Protein AF-A0A7G9GQ28-F1 (afdb_monomer_lite)

Organism: NCBI:txid2764325

pLDDT: mean 92.56, std 8.7, range [53.69, 97.69]

Structure (mmCIF, N/CA/C/O backbone):
data_AF-A0A7G9GQ28-F1
#
_entry.id   AF-A0A7G9GQ28-F1
#
loop_
_atom_site.group_PDB
_atom_site.id
_atom_site.type_symbol
_atom_site.label_atom_id
_atom_site.label_alt_id
_atom_site.label_comp_id
_atom_site.label_asym_id
_atom_site.label_entity_id
_atom_site.label_seq_id
_atom_site.pdbx_PDB_ins_code
_atom_site.Cartn_x
_atom_site.Cartn_y
_atom_site.Cartn_z
_atom_site.occupancy
_atom_site.B_iso_or_equiv
_atom_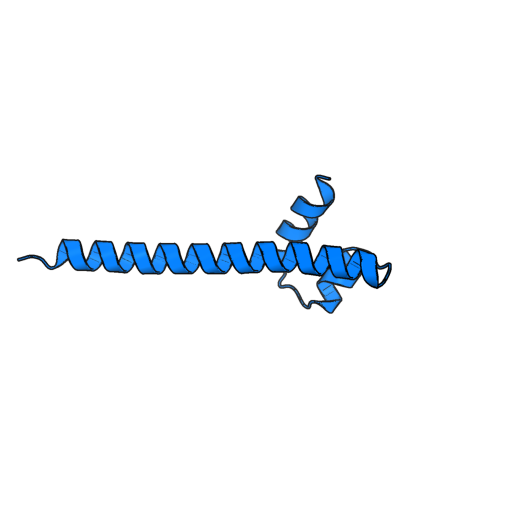site.auth_seq_id
_atom_site.auth_comp_id
_atom_site.auth_asym_id
_atom_site.auth_atom_id
_atom_site.pdbx_PDB_model_num
ATOM 1 N N . MET A 1 1 ? 37.193 1.597 -23.096 1.00 53.69 1 MET A N 1
ATOM 2 C CA . MET A 1 1 ? 36.605 0.769 -22.023 1.00 53.69 1 MET A CA 1
ATOM 3 C C . MET A 1 1 ? 35.853 1.691 -21.081 1.00 53.69 1 MET A C 1
ATOM 5 O O . MET A 1 1 ? 36.490 2.333 -20.261 1.00 53.69 1 MET A O 1
ATOM 9 N N . CYS A 1 2 ? 34.537 1.818 -21.246 1.00 62.25 2 CYS A N 1
ATOM 10 C CA . CYS A 1 2 ? 33.680 2.534 -20.295 1.00 62.25 2 CYS A CA 1
ATOM 11 C C . CYS A 1 2 ? 32.271 1.926 -20.314 1.00 62.25 2 CYS A C 1
ATOM 13 O O . CYS A 1 2 ? 31.281 2.604 -20.531 1.00 62.25 2 CYS A O 1
ATOM 15 N N . ASN A 1 3 ? 32.207 0.605 -20.148 1.00 73.75 3 ASN A N 1
ATOM 16 C CA . ASN A 1 3 ? 30.966 -0.158 -20.296 1.00 73.75 3 ASN A CA 1
ATOM 17 C C . ASN A 1 3 ? 30.420 -0.572 -18.917 1.00 73.75 3 ASN A C 1
ATOM 19 O O . ASN A 1 3 ? 29.256 -0.911 -18.784 1.00 73.75 3 ASN A O 1
ATOM 23 N N . LEU A 1 4 ? 31.269 -0.547 -17.879 1.00 77.56 4 LEU A N 1
ATOM 24 C CA . LEU A 1 4 ? 30.905 -0.972 -16.527 1.00 77.56 4 LEU A CA 1
ATOM 25 C C . LEU A 1 4 ? 30.089 0.096 -15.783 1.00 77.56 4 LEU A C 1
ATOM 27 O O . LEU A 1 4 ? 29.109 -0.236 -15.129 1.00 77.56 4 LEU A O 1
ATOM 31 N N . GLY A 1 5 ? 30.462 1.375 -15.911 1.00 84.69 5 GLY A N 1
ATOM 32 C CA . GLY A 1 5 ? 29.736 2.476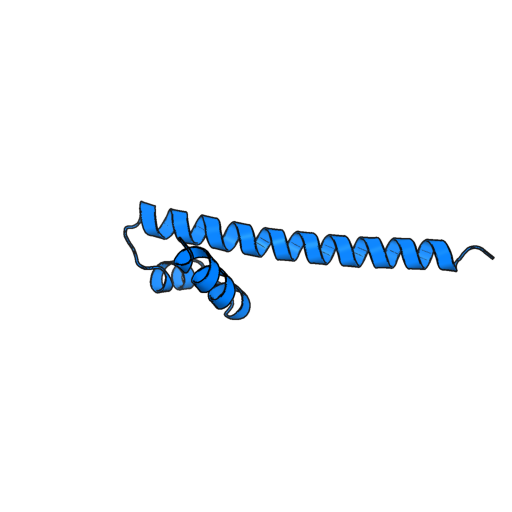 -15.267 1.00 84.69 5 GLY A CA 1
ATOM 33 C C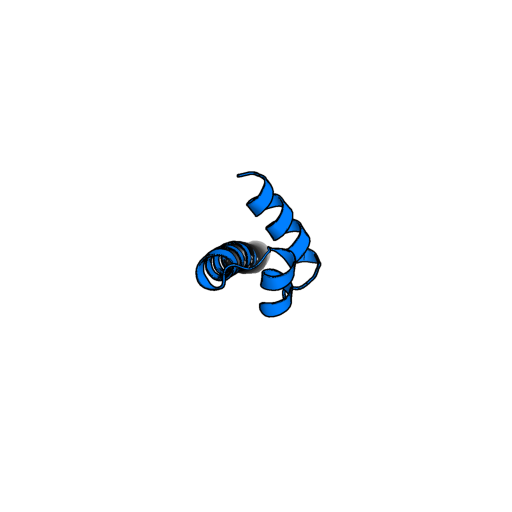 . GLY A 1 5 ? 28.319 2.656 -15.816 1.00 84.69 5 GLY A C 1
ATOM 34 O O . GLY A 1 5 ? 27.392 2.891 -15.049 1.00 84.69 5 GLY A O 1
ATOM 35 N N . GLU A 1 6 ? 28.143 2.480 -17.128 1.00 86.50 6 GLU A N 1
ATOM 36 C CA . GLU A 1 6 ? 26.833 2.555 -17.782 1.00 86.50 6 GLU A CA 1
ATOM 37 C C . GLU A 1 6 ? 25.916 1.399 -17.352 1.00 86.50 6 GLU A C 1
ATOM 39 O O . GLU A 1 6 ? 24.752 1.633 -17.026 1.00 86.50 6 GLU A O 1
ATOM 44 N N . SER A 1 7 ? 26.448 0.175 -17.242 1.00 86.69 7 SER A N 1
ATOM 45 C CA . SER A 1 7 ? 25.691 -0.975 -16.730 1.00 86.69 7 SER A CA 1
ATOM 46 C C . SER A 1 7 ? 25.260 -0.792 -15.274 1.00 86.69 7 SER A C 1
ATOM 48 O O . SER A 1 7 ? 24.088 -0.985 -14.966 1.00 86.69 7 SER A O 1
ATOM 50 N N . ILE A 1 8 ? 26.164 -0.351 -14.389 1.00 91.62 8 ILE A N 1
ATOM 51 C CA . ILE A 1 8 ? 25.839 -0.119 -12.969 1.00 91.62 8 ILE A CA 1
ATOM 52 C C . ILE A 1 8 ? 24.765 0.966 -12.822 1.00 91.62 8 ILE A C 1
ATOM 54 O O . ILE A 1 8 ? 23.832 0.807 -12.035 1.00 91.62 8 ILE A O 1
ATOM 58 N N . LEU A 1 9 ? 24.870 2.063 -13.583 1.00 92.62 9 LEU A N 1
ATOM 59 C CA . LEU A 1 9 ? 23.872 3.134 -13.563 1.00 92.62 9 LEU A CA 1
ATOM 60 C C . LEU A 1 9 ? 22.496 2.613 -13.999 1.00 92.62 9 LEU A C 1
ATOM 62 O O . LEU A 1 9 ? 21.491 2.909 -13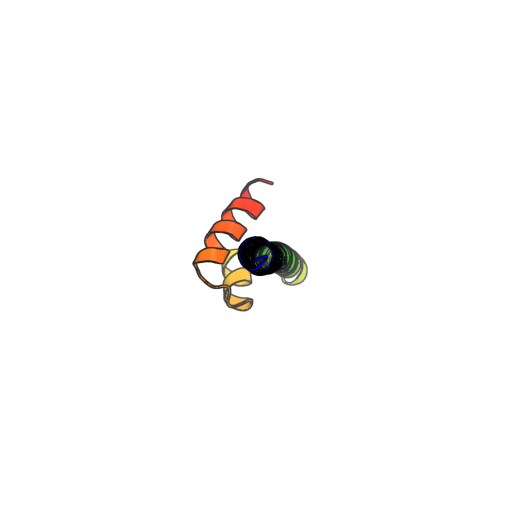.351 1.00 92.62 9 LEU A O 1
ATOM 66 N N . LYS A 1 10 ? 22.455 1.827 -15.080 1.00 92.69 10 LYS A N 1
ATOM 67 C CA . LYS A 1 10 ? 21.218 1.244 -15.602 1.00 92.69 10 LYS A CA 1
ATOM 68 C C . LYS A 1 10 ? 20.575 0.293 -14.591 1.00 92.69 10 LYS A C 1
ATOM 70 O O . LYS A 1 10 ? 19.388 0.433 -14.309 1.00 92.69 10 LYS A O 1
ATOM 75 N N . GLU A 1 11 ? 21.353 -0.614 -14.005 1.00 93.50 11 GLU A N 1
ATOM 76 C CA . GLU A 1 11 ? 20.870 -1.545 -12.979 1.00 93.50 11 GLU A CA 1
ATOM 77 C C . GLU A 1 11 ? 20.342 -0.804 -11.745 1.00 93.50 11 GLU A C 1
ATOM 79 O O . GLU A 1 11 ? 19.259 -1.117 -11.247 1.00 93.50 11 GLU A O 1
ATOM 84 N N . GLY A 1 12 ? 21.064 0.219 -11.278 1.00 96.00 12 GLY A N 1
ATOM 85 C CA . GLY A 1 12 ? 20.634 1.043 -10.150 1.00 96.00 12 GLY A CA 1
ATOM 86 C C . GLY A 1 12 ? 19.327 1.790 -10.429 1.00 96.00 12 GLY A C 1
ATOM 87 O O . GLY A 1 12 ? 18.445 1.834 -9.570 1.00 96.00 12 GLY A O 1
ATOM 88 N N . PHE A 1 13 ? 19.165 2.331 -11.639 1.00 96.31 13 PHE A N 1
ATOM 89 C CA . PHE A 1 13 ? 17.927 2.992 -12.049 1.00 96.31 13 PHE A CA 1
ATOM 90 C C . PHE A 1 13 ? 16.746 2.014 -12.113 1.00 96.31 13 PHE A C 1
ATOM 92 O O . PHE A 1 13 ? 15.680 2.309 -11.575 1.00 96.31 13 PHE A O 1
ATOM 99 N N . GLU A 1 14 ? 16.932 0.837 -12.714 1.00 96.44 14 GLU A N 1
ATOM 100 C CA . GLU A 1 14 ? 15.890 -0.195 -12.802 1.00 96.44 14 GLU A CA 1
ATOM 101 C C . GLU A 1 14 ? 15.460 -0.692 -11.413 1.00 96.44 14 GLU A C 1
ATOM 103 O O . GLU A 1 14 ? 14.262 -0.817 -11.138 1.00 96.44 14 GLU A O 1
ATOM 108 N N . GLN A 1 15 ? 16.417 -0.913 -10.507 1.00 96.31 15 GLN A N 1
ATOM 109 C CA . GLN A 1 15 ? 16.130 -1.292 -9.122 1.00 96.31 15 GLN A CA 1
ATOM 110 C C . GLN A 1 15 ? 15.384 -0.186 -8.371 1.00 96.31 15 GLN A C 1
ATOM 112 O O . GLN A 1 15 ? 14.377 -0.466 -7.716 1.00 96.31 15 GLN A O 1
ATOM 117 N N . GLY A 1 16 ? 15.838 1.064 -8.493 1.00 97.06 16 GLY A N 1
ATOM 118 C CA . GLY A 1 16 ? 15.198 2.213 -7.854 1.00 97.06 16 GLY A CA 1
ATOM 119 C C . GLY A 1 16 ? 13.770 2.437 -8.353 1.00 97.06 16 GLY A C 1
ATOM 120 O O . GLY A 1 16 ? 12.860 2.638 -7.548 1.00 97.06 16 GLY A O 1
ATOM 121 N N . LEU A 1 17 ? 13.545 2.326 -9.665 1.00 97.19 17 LEU A N 1
ATOM 122 C CA . LEU A 1 17 ? 12.213 2.422 -10.260 1.00 97.19 17 LEU A CA 1
ATOM 123 C C . LEU A 1 17 ? 11.290 1.316 -9.736 1.00 97.19 17 LEU A C 1
ATOM 125 O O . LEU A 1 17 ? 10.169 1.605 -9.319 1.00 97.19 17 LEU A O 1
ATOM 129 N N . LYS A 1 18 ? 11.769 0.066 -9.698 1.00 96.50 18 LYS A N 1
ATOM 130 C CA . LYS A 1 18 ? 10.999 -1.068 -9.171 1.00 96.50 18 LYS A CA 1
ATOM 131 C C . LYS A 1 18 ? 10.601 -0.852 -7.708 1.00 96.50 18 LYS A C 1
ATOM 133 O O . LYS A 1 18 ? 9.432 -1.014 -7.370 1.00 96.50 18 LYS A O 1
ATOM 138 N N . GLN A 1 19 ? 11.548 -0.444 -6.863 1.00 95.44 19 GLN A N 1
ATOM 139 C CA . GLN A 1 19 ? 11.285 -0.154 -5.450 1.00 95.44 19 GLN A CA 1
ATOM 140 C C . GLN A 1 19 ? 10.300 1.008 -5.275 1.00 95.44 19 GLN A C 1
ATOM 142 O O . GLN A 1 19 ? 9.429 0.953 -4.410 1.00 95.44 19 GLN A O 1
ATOM 147 N N . GLY A 1 20 ? 10.420 2.056 -6.094 1.00 96.19 20 GLY A N 1
ATOM 148 C CA . GLY A 1 20 ? 9.517 3.205 -6.060 1.00 96.19 20 GLY A CA 1
ATOM 149 C C . GLY A 1 20 ? 8.078 2.838 -6.422 1.00 96.19 20 GLY A C 1
ATOM 150 O O . GLY A 1 20 ? 7.152 3.260 -5.729 1.00 96.19 20 GLY A O 1
ATOM 151 N N . ILE A 1 21 ? 7.891 2.017 -7.461 1.00 95.50 21 ILE A N 1
ATOM 152 C CA . ILE A 1 21 ? 6.572 1.508 -7.861 1.00 95.50 21 ILE A CA 1
ATOM 153 C C . ILE A 1 21 ? 5.965 0.668 -6.732 1.00 95.50 21 ILE A C 1
ATOM 155 O O . ILE A 1 21 ? 4.853 0.960 -6.301 1.00 95.50 21 ILE A O 1
ATOM 159 N N . GLU A 1 22 ? 6.716 -0.290 -6.183 1.00 93.69 22 GLU A N 1
ATOM 160 C CA . GLU A 1 22 ? 6.243 -1.160 -5.096 1.00 93.69 22 GLU A CA 1
ATOM 161 C C . GLU A 1 22 ? 5.827 -0.355 -3.849 1.00 93.69 22 GLU A C 1
ATOM 163 O O . GLU A 1 22 ? 4.760 -0.576 -3.272 1.00 93.69 22 GLU A O 1
ATOM 168 N N . GLN A 1 23 ? 6.618 0.649 -3.458 1.00 94.06 23 GLN A N 1
ATOM 169 C CA . GLN A 1 23 ? 6.259 1.544 -2.353 1.00 94.06 23 GLN A CA 1
ATOM 170 C C . GLN A 1 23 ? 5.005 2.378 -2.651 1.00 94.06 23 GLN A C 1
ATOM 172 O O . GLN A 1 23 ? 4.208 2.633 -1.743 1.00 94.06 23 GLN A O 1
ATOM 177 N N . GLY A 1 24 ? 4.835 2.827 -3.896 1.00 95.88 24 GLY A N 1
ATOM 178 C CA . GLY A 1 24 ? 3.657 3.572 -4.339 1.00 95.88 24 GLY A CA 1
ATOM 179 C C . GLY A 1 24 ? 2.382 2.733 -4.262 1.00 95.88 24 GLY A C 1
ATOM 180 O O . GLY A 1 24 ? 1.382 3.190 -3.706 1.00 95.88 24 GLY A O 1
ATOM 181 N N . GLU A 1 25 ? 2.442 1.490 -4.739 1.00 94.88 25 GLU A N 1
ATOM 182 C CA . GLU A 1 25 ? 1.330 0.536 -4.681 1.00 94.88 25 GLU A CA 1
ATOM 183 C C . GLU A 1 25 ? 0.916 0.236 -3.234 1.00 94.88 25 GLU A C 1
ATOM 185 O O . GLU A 1 25 ? -0.272 0.281 -2.914 1.00 94.88 25 GLU A O 1
ATOM 190 N N . ILE A 1 26 ? 1.881 0.023 -2.330 1.00 95.50 26 ILE A N 1
ATOM 191 C CA . ILE A 1 26 ? 1.604 -0.186 -0.899 1.00 95.50 26 ILE A CA 1
ATOM 192 C C . ILE A 1 26 ? 0.910 1.036 -0.284 1.00 95.50 26 ILE A C 1
ATOM 194 O O . ILE A 1 26 ? -0.102 0.890 0.403 1.00 95.50 26 ILE A O 1
ATOM 198 N N . LYS A 1 27 ? 1.429 2.248 -0.526 1.00 96.56 27 LYS A N 1
ATOM 199 C CA . LYS A 1 27 ? 0.835 3.484 0.015 1.00 96.56 27 LYS A CA 1
ATOM 200 C C . LYS A 1 27 ? -0.593 3.688 -0.483 1.00 96.56 27 LYS A C 1
ATOM 202 O O . LYS A 1 27 ? -1.480 3.963 0.322 1.00 96.56 27 LYS A O 1
ATOM 207 N N . SER A 1 28 ? -0.814 3.500 -1.783 1.00 96.56 28 SER A N 1
ATOM 208 C CA . SER A 1 28 ? -2.140 3.592 -2.396 1.00 96.56 28 SER A CA 1
ATOM 209 C C . SER A 1 28 ? -3.100 2.553 -1.813 1.00 96.56 28 SER A C 1
ATOM 211 O O . SER A 1 28 ? -4.228 2.893 -1.461 1.00 96.56 28 SER A O 1
ATOM 213 N N . ALA A 1 29 ? -2.651 1.311 -1.611 1.00 97.00 29 ALA A N 1
ATOM 214 C CA . ALA A 1 29 ? -3.467 0.269 -0.996 1.00 97.00 29 ALA A CA 1
ATOM 215 C C . ALA A 1 29 ? -3.906 0.634 0.432 1.00 97.00 29 ALA A C 1
ATOM 217 O O . ALA A 1 29 ? -5.073 0.441 0.779 1.00 97.00 29 ALA A O 1
ATOM 218 N N . ILE A 1 30 ? -3.006 1.193 1.248 1.00 97.12 30 ILE A N 1
ATOM 219 C CA . ILE A 1 30 ? -3.320 1.657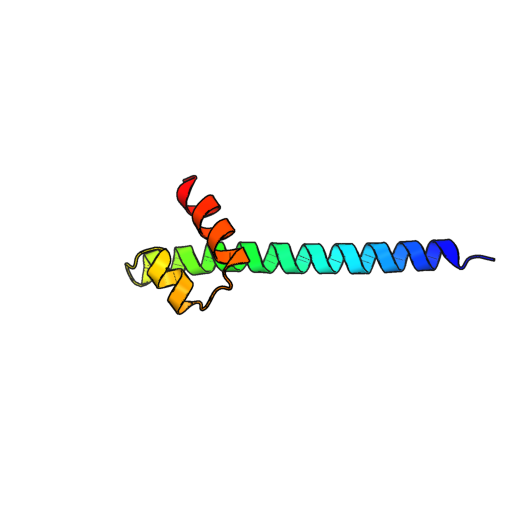 2.609 1.00 97.12 30 ILE A CA 1
ATOM 220 C C . ILE A 1 30 ? -4.364 2.777 2.567 1.00 97.12 30 ILE A C 1
ATOM 222 O O . ILE A 1 30 ? -5.383 2.694 3.256 1.00 97.12 30 ILE A O 1
ATOM 226 N N . GLU A 1 31 ? -4.131 3.804 1.746 1.00 97.44 31 GLU A N 1
ATOM 227 C CA . GLU A 1 31 ? -5.017 4.963 1.630 1.00 97.44 31 GLU A CA 1
ATOM 228 C C . GLU A 1 31 ? -6.408 4.564 1.130 1.00 97.44 31 GLU A C 1
ATOM 230 O O . GLU A 1 31 ? -7.415 4.902 1.749 1.00 97.44 31 GLU A O 1
ATOM 235 N N . HIS A 1 32 ? -6.485 3.793 0.046 1.00 97.62 32 HIS A N 1
ATOM 236 C CA . HIS A 1 32 ? -7.759 3.340 -0.503 1.00 97.62 32 HIS A CA 1
ATOM 237 C C . HIS A 1 32 ? -8.503 2.417 0.458 1.00 97.62 32 HIS A C 1
ATOM 239 O O . HIS A 1 32 ? -9.721 2.534 0.572 1.00 97.62 32 HIS A O 1
ATOM 245 N N . THR A 1 33 ? -7.795 1.549 1.189 1.00 97.69 33 THR A N 1
ATOM 246 C CA . THR A 1 33 ? -8.423 0.711 2.221 1.00 97.69 33 THR A CA 1
ATOM 247 C C . THR A 1 33 ? -9.036 1.583 3.309 1.00 97.69 33 THR A C 1
ATOM 249 O O . THR A 1 33 ? -10.211 1.411 3.623 1.00 97.69 33 THR A O 1
ATOM 252 N N . LYS A 1 34 ? -8.286 2.562 3.833 1.00 96.69 34 LYS A N 1
ATOM 253 C CA . LYS A 1 34 ? -8.776 3.495 4.855 1.00 96.69 34 LYS A CA 1
ATOM 254 C C . LYS A 1 34 ? -9.987 4.296 4.365 1.00 96.69 34 LYS A C 1
ATOM 256 O O . LYS A 1 34 ? -11.027 4.291 5.017 1.00 96.69 34 LYS A O 1
ATOM 261 N N . ASN A 1 35 ? -9.884 4.917 3.192 1.00 97.12 35 ASN A N 1
ATOM 262 C CA . ASN A 1 35 ? -10.961 5.726 2.620 1.00 97.12 35 ASN A CA 1
ATOM 263 C C . ASN A 1 35 ? -12.221 4.886 2.362 1.00 97.12 35 ASN A C 1
ATOM 265 O O . ASN A 1 35 ? -13.341 5.358 2.557 1.00 97.12 35 ASN A O 1
ATOM 269 N N . LEU A 1 36 ? -12.062 3.629 1.939 1.00 97.00 36 LEU A N 1
ATOM 270 C CA . LEU A 1 36 ? -13.184 2.722 1.718 1.00 97.00 36 LEU A CA 1
ATOM 271 C C . LEU A 1 36 ? -13.834 2.280 3.037 1.00 97.00 36 LEU A C 1
ATOM 273 O O . LEU A 1 36 ? -15.060 2.229 3.116 1.00 97.00 36 LEU A O 1
ATOM 277 N N . MET A 1 37 ? -13.037 2.007 4.075 1.00 96.31 37 MET A N 1
ATOM 278 C CA . MET A 1 37 ? -13.550 1.720 5.419 1.00 96.31 37 MET A CA 1
ATOM 279 C C . MET A 1 37 ? -14.404 2.877 5.944 1.00 96.31 37 MET A C 1
ATOM 281 O O . MET A 1 37 ? -15.513 2.642 6.418 1.00 96.31 37 MET A O 1
ATOM 285 N N . GLU A 1 38 ? -13.918 4.114 5.814 1.00 96.12 38 GLU A N 1
ATOM 286 C CA . GLU A 1 38 ? -14.613 5.319 6.283 1.00 96.12 38 GLU A CA 1
ATOM 287 C C . GLU A 1 38 ? -15.870 5.622 5.454 1.00 96.12 38 GLU A C 1
ATOM 289 O O . GLU A 1 38 ? -16.942 5.845 6.013 1.00 96.12 38 GLU A O 1
ATOM 294 N N . SER A 1 39 ? -15.770 5.589 4.122 1.00 96.94 39 SER A N 1
ATOM 295 C CA . SER A 1 39 ? -16.886 5.951 3.233 1.00 96.94 39 SER A CA 1
ATOM 296 C C . SER A 1 39 ? -18.013 4.918 3.202 1.00 96.94 39 SER A C 1
ATOM 298 O O . SER A 1 39 ? -19.181 5.295 3.109 1.00 96.94 39 SER A O 1
ATOM 300 N N . ALA A 1 40 ? -17.688 3.626 3.282 1.00 95.44 40 ALA A N 1
ATOM 301 C CA . ALA A 1 40 ? -18.670 2.544 3.233 1.00 95.44 40 ALA A CA 1
ATOM 302 C C . ALA A 1 40 ? -19.030 1.983 4.621 1.00 95.44 40 ALA A C 1
ATOM 304 O O . ALA A 1 40 ? -19.878 1.093 4.706 1.00 95.44 40 ALA A O 1
ATOM 305 N N . ASN A 1 41 ? -18.401 2.486 5.693 1.00 95.94 41 ASN A N 1
ATOM 306 C CA . ASN A 1 41 ? -18.533 1.992 7.067 1.00 95.94 41 ASN A CA 1
ATOM 307 C C . ASN A 1 41 ? -18.343 0.464 7.163 1.00 95.94 41 ASN A C 1
ATOM 309 O O . ASN A 1 41 ? -19.197 -0.268 7.672 1.00 95.94 41 ASN A O 1
ATOM 313 N N . ILE A 1 42 ? -17.236 -0.027 6.604 1.00 96.88 42 ILE A N 1
ATOM 314 C CA . ILE A 1 42 ? -16.883 -1.453 6.582 1.00 96.88 42 ILE A CA 1
ATOM 315 C C . ILE A 1 42 ? -15.565 -1.715 7.307 1.00 96.88 42 ILE A C 1
ATOM 317 O O . ILE A 1 42 ? -14.726 -0.829 7.453 1.00 96.88 42 ILE A O 1
ATOM 321 N N . ASP A 1 43 ? -15.365 -2.959 7.736 1.00 95.88 43 ASP A N 1
ATOM 322 C CA . ASP A 1 43 ? -14.115 -3.378 8.357 1.00 95.88 43 ASP A CA 1
ATOM 323 C C . ASP A 1 43 ? -12.969 -3.527 7.340 1.00 95.88 43 ASP A C 1
ATOM 325 O O . ASP A 1 43 ? -13.170 -3.662 6.128 1.00 95.88 43 ASP A O 1
ATOM 329 N N . ILE A 1 44 ? -11.745 -3.553 7.870 1.00 95.12 44 ILE A N 1
ATOM 330 C CA . ILE A 1 44 ? -10.507 -3.650 7.092 1.00 95.12 44 ILE A CA 1
ATOM 331 C C . ILE A 1 44 ? -10.458 -4.890 6.188 1.00 95.12 44 ILE A C 1
ATOM 333 O O . ILE A 1 44 ? -10.042 -4.784 5.036 1.00 95.12 44 ILE A O 1
ATOM 337 N N . ASN A 1 45 ? -10.918 -6.058 6.652 1.00 94.88 45 ASN A N 1
ATOM 338 C CA . ASN A 1 45 ? -10.859 -7.289 5.857 1.00 94.88 45 ASN A CA 1
ATOM 339 C C . ASN A 1 45 ? -11.808 -7.199 4.666 1.00 94.88 45 ASN A C 1
ATOM 341 O O . ASN A 1 45 ? -11.445 -7.564 3.545 1.00 94.88 45 ASN A O 1
ATOM 345 N N . LYS A 1 46 ? -13.015 -6.674 4.895 1.00 96.69 46 LYS A N 1
ATOM 346 C CA . LYS A 1 46 ? -13.990 -6.455 3.828 1.00 96.69 46 LYS A CA 1
ATOM 347 C C . LYS A 1 46 ? -13.484 -5.437 2.804 1.00 96.69 46 LYS A C 1
ATOM 349 O O . LYS A 1 46 ? -13.591 -5.708 1.609 1.00 96.69 46 LYS A O 1
ATOM 354 N N . ALA A 1 47 ? -12.876 -4.335 3.245 1.00 97.44 47 ALA A N 1
ATOM 355 C CA . ALA A 1 47 ? -12.291 -3.331 2.354 1.00 97.44 47 ALA A CA 1
ATOM 356 C C . ALA A 1 47 ? -11.164 -3.908 1.477 1.00 97.44 47 ALA A C 1
ATOM 358 O O . ALA A 1 47 ? -11.209 -3.773 0.254 1.00 97.44 47 ALA A O 1
ATOM 359 N N . MET A 1 48 ? -10.205 -4.634 2.062 1.00 96.69 48 MET A N 1
ATOM 360 C CA . MET A 1 48 ? -9.109 -5.259 1.305 1.00 96.69 48 MET A CA 1
ATOM 361 C C . MET A 1 48 ? -9.606 -6.313 0.303 1.00 96.69 48 MET A C 1
ATOM 363 O O . MET A 1 48 ? -9.075 -6.414 -0.804 1.00 96.69 48 MET A O 1
ATOM 367 N N . ASN A 1 49 ? -10.639 -7.083 0.665 1.00 96.69 49 ASN A N 1
ATOM 368 C CA . ASN A 1 49 ? -11.257 -8.055 -0.239 1.00 96.69 49 ASN A CA 1
ATOM 369 C C . ASN A 1 49 ? -11.993 -7.371 -1.402 1.00 96.69 49 ASN A C 1
ATOM 371 O O . ASN A 1 49 ? -11.915 -7.846 -2.533 1.00 96.69 49 ASN A O 1
ATOM 375 N N . MET A 1 50 ? -12.667 -6.242 -1.153 1.00 96.50 50 MET A N 1
ATOM 376 C CA . MET A 1 50 ? -13.302 -5.432 -2.203 1.00 96.50 50 MET A CA 1
ATOM 377 C C . MET A 1 50 ? -12.275 -4.821 -3.161 1.00 96.50 50 MET A C 1
ATOM 379 O O . MET A 1 50 ? -12.491 -4.831 -4.372 1.00 96.50 50 MET A O 1
ATOM 383 N N . LEU A 1 51 ? -11.140 -4.358 -2.631 1.00 95.81 51 LEU A N 1
ATOM 384 C CA . LEU A 1 51 ? -10.008 -3.851 -3.413 1.00 95.81 51 LEU A CA 1
ATOM 385 C C . LEU A 1 51 ? -9.190 -4.962 -4.090 1.00 95.81 51 LEU A C 1
ATOM 387 O O . LEU A 1 51 ? -8.288 -4.661 -4.867 1.00 95.81 51 LEU A O 1
ATOM 391 N N . LYS A 1 52 ? -9.505 -6.238 -3.819 1.00 96.62 52 LYS A N 1
ATOM 392 C CA . LYS A 1 52 ? -8.811 -7.420 -4.355 1.00 96.62 52 LYS A CA 1
ATOM 393 C C . LYS A 1 52 ? -7.295 -7.359 -4.147 1.00 96.62 52 LYS A C 1
ATOM 395 O O . LYS A 1 52 ? -6.528 -7.742 -5.028 1.00 96.62 52 LYS A O 1
ATOM 400 N N . LEU A 1 53 ? -6.870 -6.873 -2.981 1.00 95.19 53 LEU A N 1
ATOM 401 C CA . LEU A 1 53 ? -5.447 -6.762 -2.677 1.00 95.19 53 LEU A CA 1
ATOM 402 C C . LEU A 1 53 ? -4.793 -8.151 -2.638 1.00 95.19 53 LEU A C 1
ATOM 404 O O . LEU A 1 53 ? -5.406 -9.097 -2.131 1.00 95.19 53 LEU A O 1
ATOM 408 N N . PRO A 1 54 ? -3.557 -8.294 -3.136 1.00 93.88 54 PRO A N 1
ATOM 409 C CA . PRO A 1 54 ? -2.804 -9.532 -3.001 1.00 93.88 54 PRO A CA 1
ATOM 410 C C . PRO A 1 54 ? -2.335 -9.724 -1.549 1.00 93.88 54 PRO A C 1
ATOM 412 O O . PRO A 1 54 ? -2.184 -8.762 -0.794 1.00 93.88 54 PRO A O 1
ATOM 415 N N . GLU A 1 55 ? -2.119 -10.977 -1.142 1.00 92.50 55 GLU A N 1
ATOM 416 C CA . GLU A 1 55 ? -1.919 -11.334 0.272 1.00 92.50 55 GLU A CA 1
ATOM 417 C C . GLU A 1 55 ? -0.684 -10.665 0.895 1.00 92.50 55 GLU A C 1
ATOM 419 O O . GLU A 1 55 ? -0.749 -10.158 2.013 1.00 92.50 55 GLU A O 1
ATOM 424 N N . ASN A 1 56 ? 0.400 -10.540 0.124 1.00 90.69 56 ASN A N 1
ATOM 425 C CA . ASN A 1 56 ? 1.620 -9.843 0.540 1.00 90.69 56 ASN A CA 1
ATOM 426 C C . ASN A 1 56 ? 1.377 -8.363 0.890 1.00 90.69 56 ASN A C 1
ATOM 428 O O . ASN A 1 56 ? 2.059 -7.816 1.751 1.00 90.69 56 ASN A O 1
ATOM 432 N N . ILE A 1 57 ? 0.404 -7.713 0.246 1.00 94.31 57 ILE A N 1
ATOM 433 C CA . ILE A 1 57 ? 0.047 -6.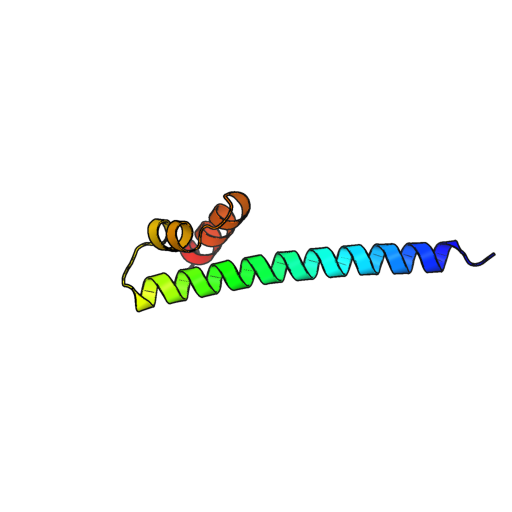315 0.515 1.00 94.31 57 ILE A CA 1
ATOM 434 C C . ILE A 1 57 ? -0.932 -6.222 1.687 1.00 94.31 57 ILE A C 1
ATOM 436 O O . ILE A 1 57 ? -0.817 -5.305 2.500 1.00 94.31 57 ILE A O 1
ATOM 440 N N . LYS A 1 58 ? -1.865 -7.176 1.826 1.00 94.75 58 LYS A N 1
ATOM 441 C CA . LYS A 1 58 ? -2.828 -7.187 2.942 1.00 94.75 58 LYS A CA 1
ATOM 442 C C . LYS A 1 58 ? -2.136 -7.195 4.299 1.00 94.75 58 LYS A C 1
ATOM 444 O O . LYS A 1 58 ? -2.530 -6.434 5.179 1.00 94.75 58 LYS A O 1
ATOM 449 N N . GLU A 1 59 ? -1.092 -8.005 4.466 1.00 93.94 59 GLU A N 1
ATOM 450 C CA . GLU A 1 59 ? -0.326 -8.054 5.717 1.00 93.94 59 GLU A CA 1
ATOM 451 C C . GLU A 1 59 ? 0.256 -6.682 6.085 1.00 93.94 59 GLU A C 1
ATOM 453 O O . GLU A 1 59 ? 0.148 -6.237 7.232 1.00 93.94 59 GLU A O 1
ATOM 458 N N . VAL A 1 60 ? 0.819 -5.980 5.096 1.00 94.62 60 VAL A N 1
ATOM 459 C CA . VAL A 1 60 ? 1.383 -4.637 5.272 1.00 94.62 60 VAL A CA 1
ATOM 460 C C . VAL A 1 60 ? 0.286 -3.633 5.622 1.00 94.62 60 VAL A C 1
ATOM 462 O O . VAL A 1 60 ? 0.436 -2.881 6.584 1.00 94.62 60 VAL A O 1
ATOM 465 N N . VAL A 1 61 ? -0.843 -3.660 4.910 1.00 95.44 61 VAL A N 1
ATOM 466 C CA . VAL A 1 61 ? -1.989 -2.771 5.160 1.00 95.44 61 VAL A CA 1
ATOM 467 C C . VAL A 1 61 ? -2.554 -2.969 6.567 1.00 95.44 61 VAL A C 1
ATOM 469 O O . VAL A 1 61 ? -2.753 -1.992 7.288 1.00 95.44 61 VAL A O 1
ATOM 472 N N . ILE A 1 62 ? -2.759 -4.218 6.998 1.00 95.44 62 ILE A N 1
ATOM 473 C CA . ILE A 1 62 ? -3.221 -4.541 8.356 1.00 95.44 62 ILE A CA 1
ATOM 474 C C . ILE A 1 62 ? -2.250 -3.988 9.394 1.00 95.44 62 ILE A C 1
ATOM 476 O O . ILE A 1 62 ? -2.677 -3.387 10.380 1.00 95.44 62 ILE A O 1
ATOM 480 N N . LYS A 1 63 ? -0.948 -4.211 9.192 1.00 94.50 63 LYS A N 1
ATOM 481 C CA . LYS A 1 63 ? 0.085 -3.760 10.121 1.00 94.50 63 LYS A CA 1
ATOM 482 C C . LYS A 1 63 ? 0.123 -2.237 10.216 1.00 94.50 63 LYS A C 1
ATOM 484 O O . LYS A 1 63 ? 0.223 -1.731 11.325 1.00 94.50 63 LYS A O 1
ATOM 489 N N . GLU A 1 64 ? 0.045 -1.515 9.101 1.00 94.38 64 GLU A N 1
ATOM 490 C CA . GLU A 1 64 ? 0.075 -0.048 9.115 1.00 94.38 64 GLU A CA 1
ATOM 491 C C . GLU A 1 64 ? -1.199 0.559 9.707 1.00 94.38 64 GLU A C 1
ATOM 493 O O . GLU A 1 64 ? -1.114 1.442 10.556 1.00 94.38 64 GLU A O 1
ATOM 498 N N . LEU A 1 65 ? -2.379 0.052 9.344 1.00 92.31 65 LEU A N 1
ATOM 499 C CA . LEU A 1 65 ? -3.644 0.608 9.832 1.00 92.31 65 LEU A CA 1
ATOM 500 C C . LEU A 1 65 ? -3.947 0.259 11.299 1.00 92.31 65 LEU A C 1
ATOM 502 O O . LEU A 1 65 ? -4.716 0.972 11.932 1.00 92.31 65 LEU A O 1
ATOM 506 N N . LYS A 1 66 ? -3.340 -0.796 11.863 1.00 88.81 66 LYS A N 1
ATOM 507 C CA . LYS A 1 66 ? -3.467 -1.151 13.293 1.00 88.81 66 LYS A CA 1
ATOM 508 C C . LYS A 1 66 ? -2.450 -0.469 14.213 1.00 88.81 66 LYS A C 1
ATOM 510 O O . LYS A 1 66 ? -2.533 -0.647 15.424 1.00 88.81 66 LYS A O 1
ATOM 515 N N . LYS A 1 67 ? -1.456 0.237 13.665 1.00 82.94 67 LYS A N 1
ATOM 516 C CA . LYS A 1 67 ? -0.495 1.013 14.469 1.00 82.94 67 LYS A CA 1
ATOM 517 C C . LYS A 1 67 ? -1.084 2.322 15.003 1.00 82.94 67 LYS A C 1
ATOM 519 O O . LYS A 1 67 ? -0.474 2.906 15.894 1.00 82.94 67 LYS A O 1
ATOM 524 N N . GLY A 1 68 ? -2.177 2.792 14.401 1.00 57.25 68 GLY A N 1
ATOM 525 C CA . GLY A 1 68 ? -2.891 4.011 14.783 1.00 57.25 68 GLY A CA 1
ATOM 526 C C . GLY A 1 68 ? -3.886 3.796 15.908 1.00 57.25 68 GLY A C 1
ATOM 527 O O . GLY A 1 68 ? -4.401 2.663 16.033 1.00 57.25 68 GLY A O 1
#

Sequence (68 aa):
MCNLGESILKEGFEQGLKQGIEQGEIKSAIEHTKNLMESANIDINKAMNMLKLPENIKEVVIKELKKG

Secondary structure (DSSP, 8-state):
---HHHHHHHHHHHHHHHHHHHHHHHHHHHHHHHHHHHHHT--HHHHHHHTT--HHHHHHHHHHHT--

Radius of gyration: 17.45 Å; chains: 1; bounding box: 55×17×37 Å

Foldseek 3Di:
DPVVVVVVVVVVVVVVVVVVVVVVVLVVLLVQLVVCCVVVVDDSVVSCVVVVPDPVSSVSSCVVVVVD